Protein AF-A0A6H1ZQD8-F1 (afdb_monomer_lite)

Radius of gyration: 19.59 Å; chains: 1; bounding box: 46×35×56 Å

Foldseek 3Di:
DFLEAPVLLCVVQVDDCVLDPRVRLVVLSLVLQVVLCVVQKDKDDFAWFAQADPVQHSDQAQADFKHADNCLVQFFFDDCVSPLDRWQVQKWKWKAAPVRDIDTFRWDTADRNRRMTGTPGRHHRRIIMTMITMTGSADSNDDDPVSSVSSSVSSNVVSVVVSVVD

InterPro domains:
  IPR018247 EF-Hand 1, calcium-binding site [PS00018] (79-91)

Secondary structure (DSSP, 8-state):
--SS-HHHHHHHH---TTTS-HHHHHHHHHHHHHHHHHHH-EEEEEEEP---SSS-----SSS--EEE-TTTTT-EEE-SS-SS--SGGG-EEEEE-TT--EEEE-EEEEETTTTEEEESSPPPTT-EEEEEEEEESS-SSS--HHHHHHHHHHHHHHHHHHHHT-

Sequence (166 aa):
MAYCTATNIRDFSGLTQAEISDSDLATLISYATIQLNSMINTKINRESVEWIDETRENSIDGLNTIYYIKSWQFYYLGDLDNDGDVDTSDVIVYLVDLTGIESLATVSAIDHDDGKITLSSAPASGNDISITYTAAPVDESTPDNLIKLACSQLTAALAFTKIDAK

Structure (mmCIF, N/CA/C/O backbone):
data_AF-A0A6H1ZQD8-F1
#
_entry.id   AF-A0A6H1ZQD8-F1
#
loop_
_atom_site.group_PDB
_atom_site.id
_atom_site.type_symbol
_atom_site.label_atom_id
_atom_site.label_alt_id
_atom_site.label_comp_id
_atom_site.label_asym_id
_atom_site.label_entity_id
_atom_site.label_seq_id
_atom_site.pdbx_PDB_ins_code
_atom_site.Cartn_x
_atom_site.Cartn_y
_atom_site.Cartn_z
_atom_site.occupancy
_atom_site.B_iso_or_equiv
_atom_site.auth_seq_id
_atom_site.auth_comp_id
_atom_site.auth_asym_id
_atom_site.auth_atom_id
_atom_site.pdbx_PDB_model_num
ATOM 1 N N . MET A 1 1 ? -8.070 4.687 2.850 1.00 60.16 1 MET A N 1
ATOM 2 C CA . MET A 1 1 ? -9.107 3.984 3.649 1.00 60.16 1 MET A CA 1
ATOM 3 C C . MET A 1 1 ? -8.565 3.530 5.009 1.00 60.16 1 MET A C 1
ATOM 5 O O . MET A 1 1 ? -7.626 2.769 5.112 1.00 60.16 1 MET A O 1
ATOM 9 N N . ALA A 1 2 ? -9.162 3.945 6.128 1.00 78.69 2 ALA A N 1
ATOM 10 C CA . ALA A 1 2 ? -8.711 3.430 7.426 1.00 78.69 2 ALA A CA 1
ATOM 11 C C . ALA A 1 2 ? -9.205 1.997 7.714 1.00 78.69 2 ALA A C 1
ATOM 13 O O . ALA A 1 2 ? -10.333 1.649 7.367 1.00 78.69 2 ALA A O 1
ATOM 14 N N . TYR A 1 3 ? -8.423 1.202 8.456 1.00 88.44 3 TYR A N 1
ATOM 15 C CA . TYR A 1 3 ? -8.772 -0.186 8.810 1.00 88.44 3 TYR A CA 1
ATOM 16 C C . TYR A 1 3 ? -10.053 -0.349 9.640 1.00 88.44 3 TYR A C 1
ATOM 18 O O . TYR A 1 3 ? -10.623 -1.440 9.721 1.00 88.44 3 TYR A O 1
ATOM 26 N N . CYS A 1 4 ? -10.506 0.710 10.309 1.00 90.25 4 CYS A N 1
ATOM 27 C CA . CYS A 1 4 ? -11.737 0.702 11.083 1.00 90.25 4 CYS A CA 1
ATOM 28 C C . CYS A 1 4 ? -12.484 2.033 10.960 1.00 90.25 4 CYS A C 1
ATOM 30 O O . CYS A 1 4 ? -11.968 3.031 10.460 1.00 90.25 4 CYS A O 1
ATOM 32 N N . THR A 1 5 ? -13.733 2.041 11.418 1.00 92.56 5 THR A N 1
ATOM 33 C CA . THR A 1 5 ? -14.604 3.223 11.397 1.00 92.56 5 THR A CA 1
ATOM 34 C C . THR A 1 5 ? -14.897 3.705 12.811 1.00 92.56 5 THR A C 1
ATOM 36 O O . THR A 1 5 ? -14.836 2.921 13.759 1.00 92.56 5 THR A O 1
ATOM 39 N N . ALA A 1 6 ? -15.314 4.968 12.957 1.00 93.94 6 ALA A N 1
ATOM 40 C CA . ALA A 1 6 ? -15.776 5.502 14.240 1.00 93.94 6 ALA A CA 1
ATOM 41 C C . ALA A 1 6 ? -16.862 4.612 14.871 1.00 93.94 6 ALA A C 1
ATOM 43 O O . ALA A 1 6 ? -16.807 4.340 16.066 1.00 93.94 6 ALA A O 1
ATOM 44 N N . THR A 1 7 ? -17.788 4.077 14.069 1.00 93.62 7 THR A N 1
ATOM 45 C CA . THR A 1 7 ? -18.801 3.116 14.529 1.00 93.62 7 THR A CA 1
ATOM 46 C C . THR A 1 7 ? -18.172 1.882 15.171 1.00 93.62 7 THR A C 1
ATOM 48 O O . THR A 1 7 ? -18.560 1.524 16.276 1.00 93.62 7 THR A O 1
ATOM 51 N N . ASN A 1 8 ? -17.146 1.284 14.554 1.00 92.69 8 ASN A N 1
ATOM 52 C CA . ASN A 1 8 ? -16.470 0.117 15.135 1.00 92.69 8 ASN A CA 1
ATOM 53 C C . ASN A 1 8 ? -15.841 0.432 16.496 1.00 92.69 8 ASN A C 1
ATOM 55 O O . ASN A 1 8 ? -15.928 -0.386 17.410 1.00 92.69 8 ASN A O 1
ATOM 59 N N . ILE A 1 9 ? -15.265 1.629 16.652 1.00 94.06 9 ILE A N 1
ATOM 60 C CA . ILE A 1 9 ? -14.711 2.070 17.936 1.00 94.06 9 ILE A CA 1
ATOM 61 C C . ILE A 1 9 ? -15.810 2.172 18.984 1.00 94.06 9 ILE A C 1
ATOM 63 O O . ILE A 1 9 ? -15.643 1.680 20.097 1.00 94.06 9 ILE A O 1
ATOM 67 N N . ARG A 1 10 ? -16.932 2.811 18.645 1.00 94.12 10 ARG A N 1
ATOM 68 C CA . ARG A 1 10 ? -18.047 3.028 19.576 1.00 94.12 10 ARG A CA 1
ATOM 69 C C . ARG A 1 10 ? -18.686 1.716 20.005 1.00 94.12 10 ARG A C 1
ATOM 71 O O . ARG A 1 10 ? -18.882 1.516 21.199 1.00 94.12 10 ARG A O 1
ATOM 78 N N . ASP A 1 11 ? -18.919 0.812 19.058 1.00 91.25 11 ASP A N 1
ATOM 79 C CA . ASP A 1 11 ? -19.481 -0.513 19.327 1.00 91.25 11 ASP A CA 1
ATOM 80 C C . ASP A 1 11 ? -18.584 -1.323 20.274 1.00 91.25 11 ASP A C 1
ATOM 82 O O . ASP A 1 11 ? -19.078 -2.049 21.135 1.00 91.25 11 ASP A O 1
ATOM 86 N N . PHE A 1 12 ? -17.263 -1.181 20.139 1.00 86.88 12 PHE A N 1
ATOM 87 C CA . PHE A 1 12 ? -16.290 -1.893 20.963 1.00 86.88 12 PHE A CA 1
ATOM 88 C C . PHE A 1 12 ? -16.068 -1.256 22.347 1.00 86.88 12 PHE A C 1
ATOM 90 O O . PHE A 1 12 ? -15.937 -1.965 23.342 1.00 86.88 12 PHE A O 1
ATOM 97 N N . SER A 1 13 ? -15.992 0.074 22.417 1.00 91.50 13 SER A N 1
ATOM 98 C CA . SER A 1 13 ? -15.547 0.821 23.609 1.00 91.50 13 SER A CA 1
ATOM 99 C C . SER A 1 13 ? -16.676 1.398 24.462 1.00 91.50 13 SER A C 1
ATOM 101 O O . SER A 1 13 ? -16.443 1.752 25.615 1.00 91.50 13 SER A O 1
ATOM 103 N N . GLY A 1 14 ? -17.881 1.538 23.904 1.00 91.56 14 GLY A N 1
ATOM 104 C CA . GLY A 1 14 ? -18.992 2.252 24.533 1.00 91.56 14 GLY A CA 1
ATOM 105 C C . GLY A 1 14 ? -18.907 3.782 24.445 1.00 91.56 14 GLY A C 1
ATOM 106 O O . GLY A 1 14 ? -19.785 4.453 24.981 1.00 91.56 14 GLY A O 1
ATOM 107 N N . LEU A 1 15 ? -17.897 4.344 23.763 1.00 92.19 15 LEU A N 1
ATOM 108 C CA . LEU A 1 15 ? -17.730 5.793 23.613 1.00 92.19 15 LEU A CA 1
ATOM 109 C C . LEU A 1 15 ? -18.907 6.438 22.867 1.00 92.19 15 LEU A C 1
ATOM 111 O O . LEU A 1 15 ? -19.270 6.056 21.751 1.00 92.19 15 LEU A O 1
ATOM 115 N N . THR A 1 16 ? -19.445 7.510 23.429 1.00 92.94 16 THR A N 1
ATOM 116 C CA . THR A 1 16 ? -20.548 8.295 22.865 1.00 92.94 16 THR A CA 1
ATOM 117 C C . THR A 1 16 ? -20.046 9.518 22.099 1.00 92.94 16 THR A C 1
ATOM 119 O O . THR A 1 16 ? -18.901 9.956 22.239 1.00 92.94 16 THR A O 1
ATOM 122 N N . GLN A 1 17 ? -20.897 10.084 21.238 1.00 92.12 17 GLN A N 1
ATOM 123 C CA . GLN A 1 17 ? -20.536 11.268 20.447 1.00 92.12 17 GLN A CA 1
ATOM 124 C C . GLN A 1 17 ? -20.310 12.515 21.320 1.00 92.12 17 GLN A C 1
ATOM 126 O O . GLN A 1 17 ? -19.610 13.436 20.909 1.00 92.12 17 GLN A O 1
ATOM 131 N N . ALA A 1 18 ? -20.879 12.534 22.530 1.00 90.31 18 ALA A N 1
ATOM 132 C CA . ALA A 1 18 ? -20.679 13.606 23.499 1.00 90.31 18 ALA A CA 1
ATOM 133 C C . ALA A 1 18 ? -19.282 13.569 24.143 1.00 90.31 18 ALA A C 1
ATOM 135 O O . ALA A 1 18 ? -18.741 14.619 24.478 1.00 90.31 18 ALA A O 1
ATOM 136 N N . GLU A 1 19 ? -18.695 12.381 24.305 1.00 92.56 19 GLU A N 1
ATOM 137 C CA . GLU A 1 19 ? -17.363 12.208 24.901 1.00 92.56 19 GLU A CA 1
ATOM 138 C C . GLU A 1 19 ? -16.249 12.508 23.894 1.00 92.56 19 GLU A C 1
ATOM 140 O O . GLU A 1 19 ? -15.254 13.160 24.221 1.00 92.56 19 GLU A O 1
ATOM 145 N N . ILE A 1 20 ? -16.429 12.069 22.646 1.00 94.19 20 ILE A N 1
ATOM 146 C CA . ILE A 1 20 ? -15.481 12.313 21.561 1.00 94.19 20 ILE A CA 1
ATOM 147 C C . ILE A 1 20 ? -16.203 12.437 20.219 1.00 94.19 20 ILE A C 1
ATOM 149 O O . ILE A 1 20 ? -17.079 11.635 19.884 1.00 94.19 20 ILE A O 1
ATOM 153 N N . SER A 1 21 ? -15.818 13.448 19.440 1.00 94.31 21 SER A N 1
ATOM 154 C CA . SER A 1 21 ? -16.383 13.700 18.114 1.00 94.31 21 SER A CA 1
ATOM 155 C C . SER A 1 21 ? -15.909 12.668 17.084 1.00 94.31 21 SER A C 1
ATOM 157 O O . SER A 1 21 ? -14.843 12.067 17.232 1.00 94.31 21 SER A O 1
ATOM 159 N N . ASP A 1 22 ? -16.662 12.489 15.997 1.00 94.19 22 ASP A N 1
ATOM 160 C CA . ASP A 1 22 ? -16.246 11.582 14.919 1.00 94.19 22 ASP A CA 1
ATOM 161 C C . ASP A 1 22 ? -15.003 12.098 14.177 1.00 94.19 22 ASP A C 1
ATOM 163 O O . ASP A 1 22 ? -14.187 11.298 13.734 1.00 94.19 22 ASP A O 1
ATOM 167 N N . SER A 1 23 ? -14.797 13.419 14.106 1.00 93.75 23 SER A N 1
ATOM 168 C CA . SER A 1 23 ? -13.567 14.013 13.560 1.00 93.75 23 SER A CA 1
ATOM 169 C C . SER A 1 23 ? -12.340 13.746 14.434 1.00 93.75 23 SER A C 1
ATOM 171 O O . SER A 1 23 ? -11.250 13.485 13.919 1.00 93.75 23 SER A O 1
ATOM 173 N N . ASP A 1 24 ? -12.506 13.777 15.760 1.00 94.19 24 ASP A N 1
ATOM 174 C CA . ASP A 1 24 ? -11.434 13.402 16.680 1.00 94.19 24 ASP A CA 1
ATOM 175 C C . ASP A 1 24 ? -11.117 11.910 16.553 1.00 94.19 24 ASP A C 1
ATOM 177 O O . ASP A 1 24 ? -9.943 11.549 16.481 1.00 94.19 24 ASP A O 1
ATOM 181 N N . LEU A 1 25 ? -12.143 11.052 16.477 1.00 94.94 25 LEU A N 1
ATOM 182 C CA . LEU A 1 25 ? -11.954 9.621 16.238 1.00 94.94 25 LEU A CA 1
ATOM 183 C C . LEU A 1 25 ? -11.268 9.366 14.897 1.00 94.94 25 LEU A C 1
ATOM 185 O 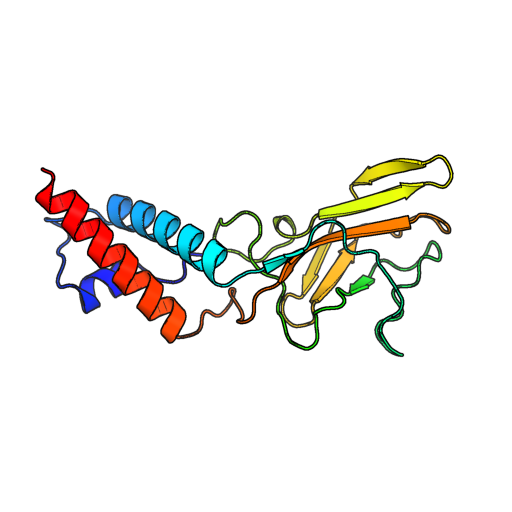O . LEU A 1 25 ? -10.306 8.617 14.876 1.00 94.94 25 LEU A O 1
ATOM 189 N N . ALA A 1 26 ? -11.678 10.018 13.809 1.00 93.56 26 ALA A N 1
ATOM 190 C CA . ALA A 1 26 ? -11.040 9.868 12.500 1.00 93.56 26 ALA A CA 1
ATOM 191 C C . ALA A 1 26 ? -9.539 10.208 12.537 1.00 93.56 26 ALA A C 1
ATOM 193 O O . ALA A 1 26 ? -8.728 9.493 11.953 1.00 93.56 26 ALA A O 1
ATOM 194 N N . THR A 1 27 ? -9.153 11.242 13.292 1.00 93.12 27 THR A N 1
ATOM 195 C CA . THR A 1 27 ? -7.737 11.594 13.494 1.00 93.12 27 THR A CA 1
ATOM 196 C C . THR A 1 27 ? -6.984 10.496 14.252 1.00 93.12 27 THR A C 1
ATOM 198 O O . THR A 1 27 ? -5.874 10.125 13.876 1.00 93.12 27 THR A O 1
ATOM 201 N N . LEU A 1 28 ? -7.584 9.951 15.315 1.00 95.06 28 LEU A N 1
ATOM 202 C CA . LEU A 1 28 ? -6.984 8.862 16.093 1.00 95.06 28 LEU A CA 1
ATOM 203 C C . LEU A 1 28 ? -6.936 7.540 15.318 1.00 95.06 28 LEU A C 1
ATOM 205 O O . LEU A 1 28 ? -6.016 6.754 15.517 1.00 95.06 28 LEU A O 1
ATOM 209 N N . ILE A 1 29 ? -7.912 7.302 14.445 1.00 94.31 29 ILE A N 1
ATOM 210 C CA . ILE A 1 29 ? -7.954 6.160 13.535 1.00 94.31 29 ILE A CA 1
ATOM 211 C C . ILE A 1 29 ? -6.804 6.264 12.534 1.00 94.31 29 ILE A C 1
ATOM 213 O O . ILE A 1 29 ? -6.040 5.317 12.421 1.00 94.31 29 ILE A O 1
ATOM 217 N N . SER A 1 30 ? -6.622 7.412 11.871 1.00 93.00 30 SER A N 1
ATOM 218 C CA . SER A 1 30 ? -5.492 7.624 10.952 1.00 93.00 30 SER A CA 1
ATOM 219 C C . SER A 1 30 ? -4.152 7.389 11.655 1.00 93.00 30 SER A C 1
ATOM 221 O O . SER A 1 30 ? -3.309 6.649 11.155 1.00 93.00 30 SER A O 1
ATOM 223 N N . TYR A 1 31 ? -3.990 7.913 12.873 1.00 93.06 31 TYR A N 1
ATOM 224 C CA . TYR A 1 31 ? -2.794 7.658 13.673 1.00 93.06 31 TYR A CA 1
ATOM 225 C C . TYR A 1 31 ? -2.596 6.167 14.001 1.00 93.06 31 TYR A C 1
ATOM 227 O O . TYR A 1 31 ? -1.478 5.662 13.915 1.00 93.06 31 TYR A O 1
ATOM 235 N N . ALA A 1 32 ? -3.665 5.456 14.368 1.00 94.25 32 ALA A N 1
ATOM 236 C CA . ALA A 1 32 ? -3.613 4.024 14.653 1.00 94.25 32 ALA A CA 1
ATOM 237 C C . ALA A 1 32 ? -3.293 3.186 13.404 1.00 94.25 32 ALA A C 1
ATOM 239 O O . ALA A 1 32 ? -2.504 2.251 13.510 1.00 94.25 32 ALA A O 1
ATOM 240 N N . THR A 1 33 ? -3.846 3.535 12.237 1.00 92.44 33 THR A N 1
ATOM 241 C CA . THR A 1 33 ? -3.508 2.914 10.945 1.00 92.44 33 THR A CA 1
ATOM 242 C C . THR A 1 33 ? -2.017 3.060 10.664 1.00 92.44 33 THR A C 1
A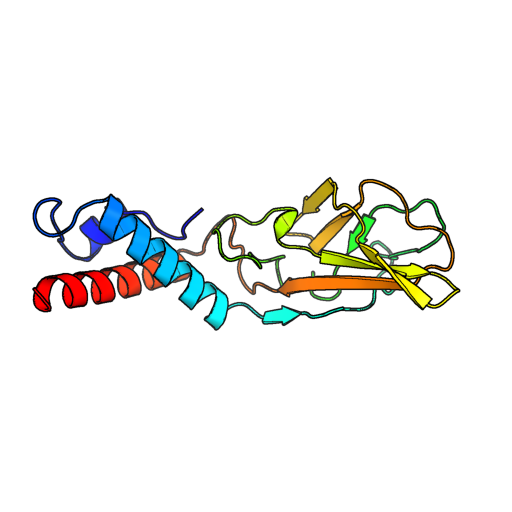TOM 244 O O . THR A 1 33 ? -1.336 2.051 10.555 1.00 92.44 33 THR A O 1
ATOM 247 N N . ILE A 1 34 ? -1.471 4.285 10.696 1.00 92.25 34 ILE A N 1
ATOM 248 C CA . ILE A 1 34 ? -0.034 4.535 10.468 1.00 92.25 34 ILE A CA 1
ATOM 249 C C . ILE A 1 34 ? 0.840 3.684 11.403 1.00 92.25 34 ILE A C 1
ATOM 251 O O . ILE A 1 34 ? 1.846 3.110 10.985 1.00 92.25 34 ILE A O 1
ATOM 255 N N . GLN A 1 35 ? 0.472 3.591 12.687 1.00 93.38 35 GLN A N 1
ATOM 256 C CA . GLN A 1 35 ? 1.217 2.760 13.633 1.00 93.38 35 GLN A CA 1
ATOM 257 C C . GLN A 1 35 ? 1.162 1.276 13.275 1.00 93.38 35 GLN A C 1
ATOM 259 O O . GLN A 1 35 ? 2.189 0.604 13.345 1.00 93.38 35 GLN A O 1
ATOM 264 N N . LEU A 1 36 ? -0.012 0.766 12.902 1.00 92.62 36 LEU A N 1
ATOM 265 C CA . LEU A 1 36 ? -0.166 -0.630 12.515 1.00 92.62 36 LEU A CA 1
ATOM 266 C C . LEU A 1 36 ? 0.595 -0.941 11.231 1.00 92.62 36 LEU A C 1
ATOM 268 O O . LEU A 1 36 ? 1.383 -1.884 11.261 1.00 92.62 36 LEU A O 1
ATOM 272 N N . ASN A 1 37 ? 0.466 -0.123 10.182 1.00 91.94 37 ASN A N 1
ATOM 273 C CA . ASN A 1 37 ? 1.241 -0.255 8.944 1.00 91.94 37 ASN A CA 1
ATOM 274 C C . ASN A 1 37 ? 2.739 -0.324 9.269 1.00 91.94 37 ASN A C 1
ATOM 276 O O . ASN A 1 37 ? 3.429 -1.255 8.865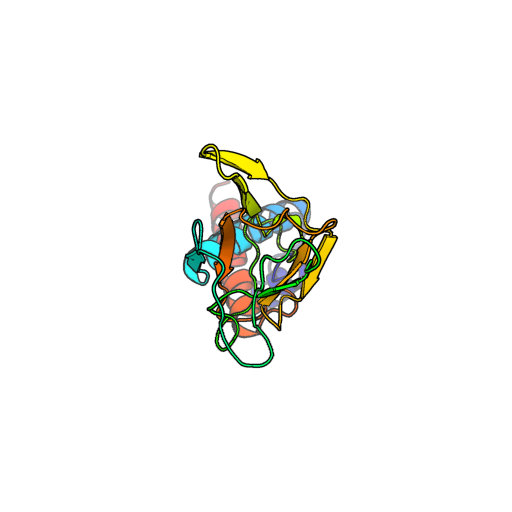 1.00 91.94 37 ASN A O 1
ATOM 280 N N . SER A 1 38 ? 3.246 0.591 10.106 1.00 91.19 38 SER A N 1
ATOM 281 C CA . SER A 1 38 ? 4.659 0.597 10.515 1.00 91.19 38 SER A CA 1
ATOM 282 C C . SER A 1 38 ? 5.097 -0.647 11.304 1.00 91.19 38 SER A C 1
ATOM 284 O O . SER A 1 38 ? 6.301 -0.897 11.401 1.00 91.19 38 SER A O 1
ATOM 286 N N . MET A 1 39 ? 4.172 -1.377 11.930 1.00 91.69 39 MET A N 1
ATOM 287 C CA . MET A 1 39 ? 4.468 -2.587 12.704 1.00 91.69 39 MET A CA 1
ATOM 288 C C . MET A 1 39 ? 4.360 -3.865 11.874 1.00 91.69 39 MET A C 1
ATOM 290 O O . MET A 1 39 ? 5.102 -4.812 12.137 1.00 91.69 39 MET A O 1
ATOM 294 N N . ILE A 1 40 ? 3.415 -3.917 10.935 1.00 91.88 40 ILE A N 1
ATOM 295 C CA . ILE A 1 40 ? 3.105 -5.127 10.164 1.00 91.88 40 ILE A CA 1
ATOM 296 C C . ILE A 1 40 ? 3.835 -5.151 8.822 1.00 91.88 40 ILE A C 1
ATOM 298 O O . ILE A 1 40 ? 4.229 -6.224 8.363 1.00 91.88 40 ILE A O 1
ATOM 302 N N . ASN A 1 41 ? 4.054 -3.984 8.218 1.00 94.06 41 ASN A N 1
ATOM 303 C CA . ASN A 1 41 ? 4.616 -3.891 6.887 1.00 94.06 41 ASN A CA 1
ATOM 304 C C . ASN A 1 41 ? 6.136 -3.791 6.897 1.00 94.06 41 ASN A C 1
ATOM 306 O O . ASN A 1 41 ? 6.760 -3.238 7.804 1.00 94.06 41 ASN A O 1
ATOM 310 N N . THR A 1 42 ? 6.741 -4.270 5.813 1.00 95.81 42 THR A N 1
ATOM 311 C CA . THR A 1 42 ? 8.176 -4.120 5.570 1.00 95.81 42 THR A CA 1
ATOM 312 C C . THR A 1 42 ? 8.413 -3.225 4.366 1.00 95.81 42 THR A C 1
ATOM 314 O O . THR A 1 42 ? 8.096 -3.588 3.237 1.00 95.81 42 THR A O 1
ATOM 317 N N . LYS A 1 43 ? 9.030 -2.063 4.585 1.00 96.31 43 LYS A N 1
ATOM 318 C CA . LYS A 1 43 ? 9.447 -1.185 3.489 1.00 96.31 43 LYS A CA 1
ATOM 319 C C . LYS A 1 43 ? 10.648 -1.772 2.750 1.00 96.31 43 LYS A C 1
ATOM 321 O O . LYS A 1 43 ? 11.717 -1.957 3.337 1.00 96.31 43 LYS A O 1
ATOM 326 N N . ILE A 1 44 ? 10.491 -1.982 1.449 1.00 97.25 44 ILE A N 1
ATOM 327 C CA . ILE A 1 44 ? 11.546 -2.414 0.538 1.00 97.25 44 ILE A CA 1
ATOM 328 C C . ILE A 1 44 ? 12.055 -1.189 -0.216 1.00 97.25 44 ILE A C 1
ATOM 330 O O . ILE A 1 44 ? 11.296 -0.474 -0.863 1.00 97.25 44 ILE A O 1
ATOM 334 N N . ASN A 1 45 ? 13.354 -0.918 -0.105 1.00 97.19 45 ASN A N 1
ATOM 335 C CA . ASN A 1 45 ? 13.973 0.251 -0.722 1.00 97.19 45 ASN A CA 1
ATOM 336 C C . ASN A 1 45 ? 14.792 -0.176 -1.934 1.00 97.19 45 ASN A C 1
ATOM 338 O O . ASN A 1 45 ? 15.764 -0.914 -1.770 1.00 97.19 45 ASN A O 1
ATOM 342 N N . ARG A 1 46 ? 14.446 0.359 -3.110 1.00 96.06 46 ARG A N 1
ATOM 343 C CA . ARG A 1 46 ? 15.196 0.174 -4.362 1.00 96.06 46 ARG A CA 1
ATOM 344 C C . ARG A 1 46 ? 15.514 -1.296 -4.666 1.00 96.06 46 ARG A C 1
ATOM 346 O O . ARG A 1 46 ? 16.659 -1.644 -4.945 1.00 96.06 46 ARG A O 1
ATOM 353 N N . GLU A 1 47 ? 14.501 -2.155 -4.627 1.00 97.06 47 GLU A N 1
ATOM 354 C CA . GLU A 1 47 ? 14.622 -3.522 -5.134 1.00 97.06 47 GLU A CA 1
ATOM 355 C C . GLU A 1 47 ? 14.888 -3.485 -6.639 1.00 97.06 47 GLU A C 1
ATOM 357 O O . GLU A 1 47 ? 14.102 -2.915 -7.395 1.00 97.06 47 GLU A O 1
ATOM 362 N N . SER A 1 48 ? 16.006 -4.066 -7.075 1.00 95.44 48 SER A N 1
ATOM 363 C CA . SER A 1 48 ? 16.319 -4.196 -8.497 1.00 95.44 48 SER A CA 1
ATOM 364 C C . SER A 1 48 ? 15.330 -5.133 -9.181 1.00 95.44 48 SER A C 1
ATOM 366 O O . SER A 1 48 ? 15.054 -6.235 -8.694 1.00 95.44 48 SER A O 1
ATOM 368 N N . VAL A 1 49 ? 14.829 -4.687 -10.328 1.00 94.00 49 VAL A N 1
ATOM 369 C CA . VAL A 1 49 ? 13.954 -5.474 -11.192 1.00 94.00 49 VAL A CA 1
ATOM 370 C C . VAL A 1 49 ? 14.782 -6.549 -11.885 1.00 94.00 49 VAL A C 1
ATOM 372 O O . VAL A 1 49 ? 15.728 -6.258 -12.612 1.00 94.00 49 VAL A O 1
ATOM 375 N N . GLU A 1 50 ? 14.420 -7.802 -11.648 1.00 93.50 50 GLU A N 1
ATOM 376 C CA . GLU A 1 50 ? 15.084 -8.980 -12.204 1.00 93.50 50 GLU A CA 1
ATOM 377 C C . GLU A 1 50 ? 14.032 -9.980 -12.673 1.00 93.50 50 GLU A C 1
ATOM 379 O O . GLU A 1 50 ? 12.885 -9.933 -12.225 1.00 93.50 50 GLU A O 1
ATOM 384 N N . TRP A 1 51 ? 14.440 -10.906 -13.538 1.00 94.31 51 TRP A N 1
ATOM 385 C CA . TRP A 1 51 ? 13.627 -12.058 -13.913 1.00 94.31 51 TRP A CA 1
ATOM 386 C C . TRP A 1 51 ? 13.249 -12.880 -12.674 1.00 94.31 51 TRP A C 1
ATOM 388 O O . TRP A 1 51 ? 14.119 -13.212 -11.865 1.00 94.31 51 TRP A O 1
ATOM 398 N N . ILE A 1 52 ? 11.963 -13.208 -12.530 1.00 93.00 52 ILE A N 1
ATOM 399 C CA . ILE A 1 52 ? 11.438 -13.959 -11.380 1.00 93.00 52 ILE A CA 1
ATOM 400 C C . ILE A 1 52 ? 11.062 -15.385 -11.793 1.00 93.00 52 ILE A C 1
ATOM 402 O O . ILE A 1 52 ? 11.511 -16.348 -11.171 1.00 93.00 52 ILE A O 1
ATOM 406 N N . ASP A 1 53 ? 10.225 -15.516 -12.823 1.00 91.88 53 ASP A N 1
ATOM 407 C CA . ASP A 1 53 ? 9.719 -16.790 -13.336 1.00 91.88 53 ASP A CA 1
ATOM 408 C C . ASP A 1 53 ? 9.299 -16.674 -14.819 1.00 91.88 53 ASP A C 1
ATOM 410 O O . ASP A 1 53 ? 9.406 -15.608 -15.426 1.00 91.88 53 ASP A O 1
ATOM 414 N N . GLU A 1 54 ? 8.813 -17.770 -15.415 1.00 89.19 54 GLU A N 1
ATOM 415 C CA . GLU A 1 54 ? 8.393 -17.843 -16.831 1.00 89.19 54 GLU A CA 1
ATOM 416 C C . GLU A 1 54 ? 7.241 -16.888 -17.206 1.00 89.19 54 GLU A C 1
ATOM 418 O O . GLU A 1 54 ? 6.999 -16.647 -18.385 1.00 89.19 54 GLU A O 1
ATOM 423 N N . THR A 1 55 ? 6.508 -16.358 -16.226 1.00 88.25 55 THR A N 1
ATOM 424 C CA . THR A 1 55 ? 5.403 -15.403 -16.419 1.00 88.25 55 THR A CA 1
ATOM 425 C C . THR A 1 55 ? 5.762 -13.978 -15.996 1.00 88.25 55 THR A C 1
ATOM 427 O O . THR A 1 55 ? 5.146 -13.024 -16.470 1.00 88.25 55 THR A O 1
ATOM 430 N N . ARG A 1 56 ? 6.772 -13.820 -15.135 1.00 90.94 56 ARG A N 1
ATOM 431 C CA . ARG A 1 56 ? 7.241 -12.554 -14.555 1.00 90.94 56 ARG A CA 1
ATOM 432 C C . ARG A 1 56 ? 8.687 -12.311 -14.964 1.00 90.94 56 ARG A C 1
ATOM 434 O O . ARG A 1 56 ? 9.608 -12.303 -14.146 1.00 90.94 56 ARG A O 1
ATOM 441 N N . GLU A 1 57 ? 8.881 -12.142 -16.268 1.00 91.06 57 GLU A N 1
ATOM 442 C CA . GLU A 1 57 ? 10.221 -12.011 -16.840 1.00 91.06 57 GLU A CA 1
ATOM 443 C C . GLU A 1 57 ? 10.893 -10.679 -16.510 1.00 91.06 57 GLU A C 1
ATOM 445 O O . GLU A 1 57 ? 12.120 -10.612 -16.472 1.00 91.06 57 GLU A O 1
ATOM 450 N N . ASN A 1 58 ? 10.100 -9.626 -16.269 1.00 92.94 58 ASN A N 1
ATOM 451 C CA . ASN A 1 58 ? 10.598 -8.293 -15.928 1.00 92.94 58 ASN A CA 1
ATOM 452 C C . ASN A 1 58 ? 11.587 -7.716 -16.970 1.00 92.94 58 ASN A C 1
ATOM 454 O O . ASN A 1 58 ? 12.498 -6.958 -16.640 1.00 92.94 58 ASN A O 1
ATOM 458 N N . SER A 1 59 ? 11.391 -8.060 -18.246 1.00 92.06 59 SER A N 1
ATOM 459 C CA . SER A 1 59 ? 12.250 -7.650 -19.360 1.00 92.06 59 SER A CA 1
ATOM 460 C C . SER A 1 59 ? 12.319 -6.124 -19.513 1.00 92.06 59 SER A C 1
ATOM 462 O O . SER A 1 59 ? 11.308 -5.427 -19.400 1.00 92.06 59 SER A O 1
ATOM 464 N N . ILE A 1 60 ? 13.519 -5.600 -19.788 1.00 90.88 60 ILE A N 1
ATOM 465 C CA . ILE A 1 60 ? 13.783 -4.169 -20.020 1.00 90.88 60 ILE A CA 1
ATOM 466 C C . ILE A 1 60 ? 14.266 -3.988 -21.463 1.00 90.88 60 ILE A C 1
ATOM 468 O O . ILE A 1 60 ? 15.447 -3.778 -21.744 1.00 90.88 60 ILE A O 1
ATOM 472 N N . ASP A 1 61 ? 13.336 -4.142 -22.398 1.00 91.44 61 ASP A N 1
ATOM 473 C CA . ASP A 1 61 ? 13.590 -4.257 -23.839 1.00 91.44 61 ASP A CA 1
ATOM 474 C C . ASP A 1 61 ? 13.145 -3.027 -24.651 1.00 91.44 61 ASP A C 1
ATOM 476 O O . ASP A 1 61 ? 13.246 -3.017 -25.878 1.00 91.44 61 ASP A O 1
ATOM 480 N N . GLY A 1 62 ? 12.661 -1.973 -23.987 1.00 92.94 62 GLY A N 1
ATOM 481 C CA . GLY A 1 62 ? 12.082 -0.807 -24.657 1.00 92.94 62 GLY A CA 1
ATOM 482 C C . GLY A 1 62 ? 10.592 -0.924 -24.979 1.00 92.94 62 GLY A C 1
ATOM 483 O O . GLY A 1 62 ? 10.030 0.030 -25.517 1.00 92.94 62 GLY A O 1
ATOM 484 N N . LEU A 1 63 ? 9.951 -2.061 -24.686 1.00 94.31 63 LEU A N 1
ATOM 485 C CA . LEU A 1 63 ? 8.548 -2.335 -25.017 1.00 94.31 63 LEU A CA 1
ATOM 486 C C . LEU A 1 63 ? 7.717 -2.733 -23.796 1.00 94.31 63 LEU A C 1
ATOM 488 O O . LEU A 1 63 ? 6.533 -2.397 -23.735 1.00 94.31 63 LEU A O 1
ATOM 492 N N . ASN A 1 64 ? 8.316 -3.432 -22.833 1.00 95.31 64 ASN A N 1
ATOM 493 C CA . ASN A 1 64 ? 7.623 -3.868 -21.632 1.00 95.31 64 ASN A CA 1
ATOM 494 C C . ASN A 1 64 ? 7.266 -2.686 -20.712 1.00 95.31 64 ASN A C 1
ATOM 496 O O . ASN A 1 64 ? 8.086 -1.814 -20.428 1.00 95.31 64 ASN A O 1
ATOM 500 N N . THR A 1 65 ? 6.030 -2.677 -20.223 1.00 97.44 65 THR A N 1
ATOM 501 C CA . THR A 1 65 ? 5.523 -1.696 -19.251 1.00 97.44 65 THR A CA 1
ATOM 502 C C . THR A 1 65 ? 5.150 -2.337 -17.923 1.00 97.44 65 THR A C 1
ATOM 504 O O . THR A 1 65 ? 4.818 -1.619 -16.984 1.00 97.44 65 THR A O 1
ATOM 507 N N . ILE A 1 66 ? 5.164 -3.668 -17.839 1.00 97.38 66 ILE A N 1
ATOM 508 C CA . ILE A 1 66 ? 4.666 -4.421 -16.694 1.00 97.38 66 ILE A CA 1
ATOM 509 C C . ILE A 1 66 ? 5.848 -5.021 -15.943 1.00 97.38 66 ILE A C 1
ATOM 511 O O . ILE A 1 66 ? 6.662 -5.746 -16.514 1.00 97.38 66 ILE A O 1
ATOM 515 N N . TYR A 1 67 ? 5.898 -4.750 -14.647 1.00 97.38 67 TYR A N 1
ATOM 516 C CA . TYR A 1 67 ? 6.931 -5.234 -13.748 1.00 97.38 67 TYR A CA 1
ATOM 517 C C . TYR A 1 67 ? 6.307 -5.838 -12.498 1.00 97.38 67 TYR A C 1
ATOM 519 O O . TYR A 1 67 ? 5.223 -5.438 -12.082 1.00 97.38 67 TYR A O 1
ATOM 527 N N . TYR A 1 68 ? 6.998 -6.797 -11.902 1.00 97.12 68 TYR A N 1
ATOM 528 C CA . TYR A 1 68 ? 6.558 -7.510 -10.712 1.00 97.12 68 TYR A CA 1
AT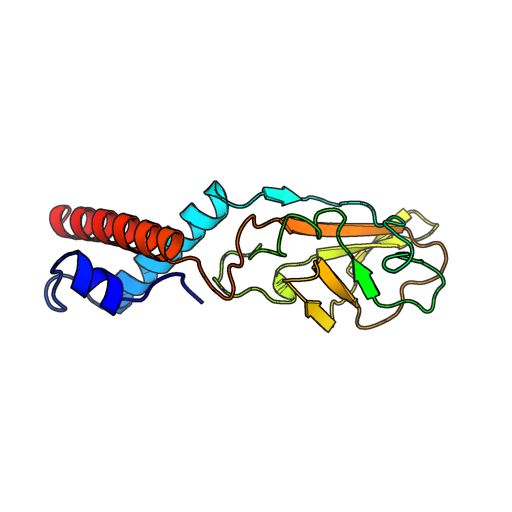OM 529 C C . TYR A 1 68 ? 7.621 -7.411 -9.622 1.00 97.12 68 TYR A C 1
ATOM 531 O O . TYR A 1 68 ? 8.819 -7.504 -9.910 1.00 97.12 68 TYR A O 1
ATOM 539 N N . ILE A 1 69 ? 7.183 -7.252 -8.375 1.00 95.19 69 ILE A N 1
ATOM 540 C CA . ILE A 1 69 ? 8.055 -7.298 -7.194 1.00 95.19 69 ILE A CA 1
ATOM 541 C C . ILE A 1 69 ? 8.472 -8.740 -6.882 1.00 95.19 69 ILE A C 1
ATOM 543 O O . ILE A 1 69 ? 7.722 -9.682 -7.143 1.00 95.19 69 ILE A O 1
ATOM 547 N N . LYS A 1 70 ? 9.639 -8.946 -6.262 1.00 94.00 70 LYS A N 1
ATOM 548 C CA . LYS A 1 70 ? 10.111 -10.312 -5.943 1.00 94.00 70 LYS A CA 1
ATOM 549 C C . LYS A 1 70 ? 9.286 -10.987 -4.846 1.00 94.00 70 LYS A C 1
ATOM 551 O O . LYS A 1 70 ? 9.191 -12.211 -4.807 1.00 94.00 70 LYS A O 1
ATOM 556 N N . SER A 1 71 ? 8.701 -10.196 -3.952 1.00 91.31 71 SER A N 1
ATOM 557 C CA . SER A 1 71 ? 7.967 -10.665 -2.772 1.00 91.31 71 SER A CA 1
ATOM 558 C C . SER A 1 71 ? 6.515 -11.093 -3.046 1.00 91.31 71 SER A C 1
ATOM 560 O O . SER A 1 71 ? 5.851 -11.561 -2.121 1.00 91.31 71 SER A O 1
ATOM 562 N N . TRP A 1 72 ? 6.062 -11.029 -4.306 1.00 90.69 72 TRP A N 1
ATOM 563 C CA . TRP A 1 72 ? 4.671 -11.246 -4.737 1.00 90.69 72 TRP A CA 1
ATOM 564 C C . TRP A 1 72 ? 4.018 -12.534 -4.208 1.00 90.69 72 TRP A C 1
ATOM 566 O O . TRP A 1 72 ? 2.817 -12.580 -3.989 1.00 90.69 72 TRP A O 1
ATOM 576 N N . GLN A 1 73 ? 4.792 -13.606 -4.000 1.00 91.06 73 GLN A N 1
ATOM 577 C CA . GLN A 1 73 ? 4.234 -14.906 -3.611 1.00 91.06 73 GLN A CA 1
ATOM 578 C C . GLN A 1 73 ? 3.689 -14.929 -2.173 1.00 91.06 73 GLN A C 1
ATOM 580 O O . GLN A 1 73 ? 2.827 -15.748 -1.853 1.00 91.06 73 GLN A O 1
ATOM 585 N N . PHE A 1 74 ? 4.226 -14.084 -1.294 1.00 91.00 74 PHE A N 1
ATOM 586 C CA . PHE A 1 74 ? 3.905 -14.103 0.136 1.00 91.00 74 PHE A CA 1
ATOM 587 C C . PHE A 1 74 ? 3.401 -12.761 0.659 1.00 91.00 74 PHE A C 1
ATOM 589 O O . PHE A 1 74 ? 2.960 -12.700 1.805 1.00 91.00 74 PHE A O 1
ATOM 596 N N . TYR A 1 75 ? 3.501 -11.706 -0.148 1.00 94.81 75 TYR A N 1
ATOM 597 C CA . TYR A 1 75 ? 3.208 -10.343 0.258 1.00 94.81 75 TYR A CA 1
ATOM 598 C C . TYR A 1 75 ? 2.404 -9.621 -0.813 1.00 94.81 75 TYR A C 1
ATOM 600 O O . TYR A 1 75 ? 2.643 -9.790 -2.008 1.00 94.81 75 TYR A O 1
ATOM 608 N N . TYR A 1 76 ? 1.515 -8.766 -0.331 1.00 94.94 76 TYR A N 1
ATOM 609 C CA . TYR A 1 76 ? 0.793 -7.776 -1.108 1.00 94.94 76 TYR A CA 1
ATOM 610 C C . TYR A 1 76 ? 1.646 -6.510 -1.238 1.00 94.94 76 TYR A C 1
ATOM 612 O O . TYR A 1 76 ? 2.524 -6.251 -0.400 1.00 94.94 76 TYR A O 1
ATOM 620 N N . LEU A 1 77 ? 1.373 -5.694 -2.258 1.00 95.69 77 LEU A N 1
ATOM 621 C CA . LEU A 1 77 ? 1.770 -4.286 -2.193 1.00 95.69 77 LEU A CA 1
ATOM 622 C C . LEU A 1 77 ? 0.973 -3.627 -1.066 1.00 95.69 77 LEU A C 1
ATOM 624 O O . LEU A 1 77 ? -0.245 -3.765 -1.008 1.00 95.69 77 LEU A O 1
ATOM 628 N N . GLY A 1 78 ? 1.680 -2.964 -0.163 1.00 94.75 78 GLY A N 1
ATOM 629 C CA . GLY A 1 78 ? 1.100 -2.229 0.950 1.00 94.75 78 GLY A CA 1
ATOM 630 C C . GLY A 1 78 ? 1.140 -0.724 0.738 1.00 94.75 78 GLY A C 1
ATOM 631 O O . GLY A 1 78 ? 1.877 -0.216 -0.108 1.00 94.75 78 GLY A O 1
ATOM 632 N N . ASP A 1 79 ? 0.399 -0.050 1.598 1.00 93.81 79 ASP A N 1
ATOM 633 C CA . ASP A 1 79 ? 0.280 1.389 1.764 1.00 93.81 79 ASP A CA 1
ATOM 634 C C . ASP A 1 79 ? 1.611 1.961 2.298 1.00 93.81 79 ASP A C 1
ATOM 636 O O . ASP A 1 79 ? 2.043 1.729 3.437 1.00 93.81 79 ASP A O 1
ATOM 640 N N . LEU A 1 80 ? 2.343 2.640 1.417 1.00 94.25 80 LEU A N 1
ATOM 641 C CA . LEU A 1 80 ? 3.662 3.214 1.665 1.00 94.25 80 LEU A CA 1
ATOM 642 C C . LEU A 1 80 ? 3.559 4.619 2.250 1.00 94.25 80 LEU A C 1
ATOM 644 O O . LEU A 1 80 ? 4.412 4.983 3.076 1.00 94.25 80 LEU A O 1
ATOM 648 N N . ASP A 1 81 ? 2.583 5.415 1.817 1.00 93.31 81 ASP A N 1
ATOM 649 C CA . ASP A 1 81 ? 2.414 6.793 2.287 1.00 93.31 81 ASP A CA 1
ATOM 650 C C . ASP A 1 81 ? 1.527 6.916 3.543 1.00 93.31 81 ASP A C 1
ATOM 652 O O . ASP A 1 81 ? 1.620 7.911 4.270 1.00 93.31 81 ASP A O 1
ATOM 656 N N . ASN A 1 82 ? 0.880 5.818 3.930 1.00 88.56 82 ASN A N 1
ATOM 657 C CA . ASN A 1 82 ? 0.033 5.622 5.104 1.00 88.56 82 ASN A CA 1
ATOM 658 C C . ASN A 1 82 ? -1.259 6.453 5.087 1.00 88.56 82 ASN A C 1
ATOM 660 O O . ASN A 1 82 ? -1.736 6.875 6.152 1.00 88.56 82 ASN A O 1
ATOM 664 N N . ASP A 1 83 ? -1.823 6.720 3.909 1.00 85.44 83 ASP A N 1
ATOM 665 C CA . ASP A 1 83 ? -3.132 7.370 3.767 1.00 85.44 83 ASP A CA 1
ATOM 666 C C . ASP A 1 83 ? -4.323 6.384 3.882 1.00 85.44 83 ASP A C 1
ATOM 668 O O . ASP A 1 83 ? -5.494 6.775 4.044 1.00 85.44 83 ASP A O 1
ATOM 672 N N . GLY A 1 84 ? -4.003 5.091 3.933 1.00 80.56 84 GLY A N 1
ATOM 673 C CA . GLY A 1 84 ? -4.899 3.962 4.099 1.00 80.56 84 GLY A CA 1
ATOM 674 C C . GLY A 1 84 ? -5.440 3.391 2.790 1.00 80.56 84 GLY A C 1
ATOM 675 O O . GLY A 1 84 ? -6.300 2.516 2.838 1.00 80.56 84 GLY A O 1
ATOM 676 N N . ASP A 1 85 ? -5.129 3.947 1.628 1.00 87.38 85 ASP A N 1
ATOM 677 C CA . ASP A 1 85 ? -5.476 3.344 0.340 1.00 87.38 85 ASP A CA 1
ATOM 678 C C . ASP A 1 85 ? -4.210 2.744 -0.281 1.00 87.38 85 ASP A C 1
ATOM 680 O O . ASP A 1 85 ? -3.123 3.259 -0.080 1.00 87.38 85 ASP A O 1
ATOM 684 N N . VAL A 1 86 ? -4.342 1.614 -0.985 1.00 92.44 86 VAL A N 1
ATOM 685 C CA . VAL A 1 86 ? -3.224 1.025 -1.735 1.00 92.44 86 VAL A CA 1
ATOM 686 C C . VAL A 1 86 ? -3.395 1.395 -3.200 1.00 92.44 86 VAL A C 1
ATOM 688 O O . VAL A 1 86 ? -4.221 0.809 -3.911 1.00 92.44 86 VAL A O 1
ATOM 691 N N . ASP A 1 87 ? -2.634 2.382 -3.659 1.00 95.19 87 ASP A N 1
ATOM 692 C CA . ASP A 1 87 ? -2.686 2.878 -5.026 1.00 95.19 87 ASP A CA 1
ATOM 693 C C . ASP A 1 87 ? -1.301 3.173 -5.639 1.00 95.19 87 ASP A C 1
ATOM 695 O O . ASP A 1 87 ? -0.243 2.756 -5.170 1.00 95.19 87 ASP A O 1
ATOM 699 N N . THR A 1 88 ? -1.293 3.804 -6.812 1.00 97.00 88 THR A N 1
ATOM 700 C CA . THR A 1 88 ? -0.059 4.141 -7.530 1.00 97.00 88 THR A CA 1
ATOM 701 C C . THR A 1 88 ? 0.905 5.059 -6.764 1.00 97.00 88 THR A C 1
ATOM 703 O O . THR A 1 88 ? 2.084 5.076 -7.123 1.00 97.00 88 THR A O 1
ATOM 706 N N . SER A 1 89 ? 0.455 5.819 -5.756 1.00 96.31 89 SER A N 1
ATOM 707 C CA . SER A 1 89 ? 1.326 6.624 -4.883 1.00 96.31 89 SER A CA 1
ATOM 708 C C . SER A 1 89 ? 2.221 5.759 -3.994 1.00 96.31 89 SER A C 1
ATOM 710 O O . SER A 1 89 ? 3.300 6.215 -3.601 1.00 96.31 89 SER A O 1
ATOM 712 N N . ASP A 1 90 ? 1.850 4.494 -3.773 1.00 96.44 90 ASP A N 1
ATOM 713 C CA . ASP A 1 90 ? 2.564 3.585 -2.876 1.00 96.44 90 ASP A CA 1
ATOM 714 C C . ASP A 1 90 ? 3.776 2.894 -3.491 1.00 96.44 90 ASP A C 1
ATOM 716 O O . ASP A 1 90 ? 4.495 2.123 -2.844 1.00 96.44 90 ASP A O 1
ATOM 720 N N . VAL A 1 91 ? 4.033 3.177 -4.765 1.00 97.50 91 VAL A N 1
ATOM 721 C CA . VAL A 1 91 ? 5.126 2.584 -5.519 1.00 97.50 91 VAL A CA 1
ATOM 722 C C . VAL A 1 91 ? 5.948 3.680 -6.174 1.00 97.50 91 VAL A C 1
ATOM 724 O O . VAL A 1 91 ? 5.462 4.480 -6.970 1.00 97.50 91 VAL A O 1
ATOM 727 N N . ILE A 1 92 ? 7.250 3.667 -5.902 1.00 98.19 92 ILE A N 1
ATOM 728 C CA . ILE A 1 92 ? 8.202 4.584 -6.527 1.00 98.19 92 ILE A CA 1
ATOM 729 C C . ILE A 1 92 ? 9.137 3.777 -7.418 1.00 98.19 92 ILE A C 1
ATOM 731 O O . ILE A 1 92 ? 9.903 2.945 -6.932 1.00 98.19 92 ILE A O 1
ATOM 735 N N . VAL A 1 93 ? 9.102 4.050 -8.722 1.00 98.12 93 VAL A N 1
ATOM 736 C CA . VAL A 1 93 ? 9.946 3.374 -9.713 1.00 98.12 93 VAL A CA 1
ATOM 737 C C . VAL A 1 93 ? 11.038 4.320 -10.196 1.00 98.12 93 VAL A C 1
ATOM 739 O O . VAL A 1 93 ? 10.762 5.374 -10.769 1.00 98.12 93 VAL A O 1
ATOM 742 N N . TYR A 1 94 ? 12.285 3.919 -9.981 1.00 98.25 94 TYR A N 1
ATOM 743 C CA . TYR A 1 94 ? 13.478 4.632 -10.416 1.00 98.25 94 TYR A CA 1
ATOM 744 C C . TYR A 1 94 ? 14.017 4.002 -11.694 1.00 98.25 94 TYR A C 1
ATOM 746 O O . TYR A 1 94 ? 14.165 2.781 -11.773 1.00 98.25 94 TYR A O 1
ATOM 754 N N . LEU A 1 95 ? 14.358 4.847 -12.661 1.00 97.38 95 LEU A N 1
ATOM 755 C CA . LEU A 1 95 ? 15.062 4.484 -13.883 1.00 97.38 95 LEU A CA 1
ATOM 756 C C . LEU A 1 95 ? 16.449 5.113 -13.848 1.00 97.38 95 LEU A C 1
ATOM 758 O O . LEU A 1 95 ? 16.562 6.324 -13.650 1.00 97.38 95 LEU A O 1
ATOM 762 N N . VAL A 1 96 ? 17.483 4.317 -14.086 1.00 96.88 96 VAL A N 1
ATOM 763 C CA . VAL A 1 96 ? 18.856 4.799 -14.248 1.00 96.88 96 VAL A CA 1
ATOM 764 C C . VAL A 1 96 ? 19.285 4.520 -15.679 1.00 96.88 96 VAL A C 1
ATOM 766 O O . VAL A 1 96 ? 19.217 3.383 -16.141 1.00 96.88 96 VAL A O 1
ATOM 769 N N . ASP A 1 97 ? 19.676 5.562 -16.407 1.00 94.38 97 ASP A N 1
ATOM 770 C CA . ASP A 1 97 ? 20.148 5.404 -17.781 1.00 94.38 97 ASP A CA 1
ATOM 771 C C . ASP A 1 97 ? 21.605 4.910 -17.848 1.00 94.38 97 ASP A C 1
ATOM 773 O O . ASP A 1 97 ? 22.327 4.856 -16.851 1.00 94.38 97 ASP A O 1
ATOM 777 N N . LEU A 1 98 ? 22.075 4.598 -19.058 1.00 91.44 98 LEU A N 1
ATOM 778 C CA . LEU A 1 98 ? 23.453 4.147 -19.309 1.00 91.44 98 LEU A CA 1
ATOM 779 C C . LEU A 1 98 ? 24.536 5.166 -18.902 1.00 91.44 98 LEU A C 1
ATOM 781 O O . LEU A 1 98 ? 25.718 4.823 -18.857 1.00 91.44 98 LEU A O 1
ATOM 785 N N . THR A 1 99 ? 24.164 6.424 -18.650 1.00 93.88 99 THR A N 1
ATOM 786 C CA . THR A 1 99 ? 25.069 7.484 -18.185 1.00 93.88 99 THR A CA 1
ATOM 787 C C . THR A 1 99 ? 25.043 7.659 -16.664 1.00 93.88 99 THR A C 1
ATOM 789 O O . THR A 1 99 ? 25.828 8.443 -16.127 1.00 93.88 99 THR A O 1
ATOM 792 N N . GLY A 1 100 ? 24.191 6.902 -15.966 1.00 92.12 100 GLY A N 1
ATOM 793 C CA . GLY A 1 100 ? 24.011 6.953 -14.520 1.00 92.12 100 GLY A CA 1
ATOM 794 C C . GLY A 1 100 ? 23.058 8.053 -14.049 1.00 92.12 100 GLY A C 1
ATOM 795 O O . GLY A 1 100 ? 23.043 8.357 -12.855 1.00 92.12 100 GLY A O 1
ATOM 796 N N . ILE A 1 101 ? 22.291 8.679 -14.947 1.00 95.44 101 ILE A N 1
ATOM 797 C CA . ILE A 1 101 ? 21.294 9.687 -14.571 1.00 95.44 101 ILE A CA 1
ATOM 798 C C . ILE A 1 101 ? 20.022 8.976 -14.108 1.00 95.44 101 ILE A C 1
ATOM 800 O O . ILE A 1 101 ? 19.452 8.156 -14.826 1.00 95.44 101 ILE A O 1
ATOM 804 N N . GLU A 1 102 ? 19.572 9.322 -12.901 1.00 96.88 102 GLU A N 1
ATOM 805 C CA . GLU A 1 102 ? 18.349 8.794 -12.299 1.00 96.88 102 GLU A CA 1
ATOM 806 C C . GLU A 1 102 ? 17.132 9.665 -12.647 1.00 96.88 102 GLU A C 1
ATOM 808 O O . GLU A 1 102 ? 17.188 10.897 -12.620 1.00 96.88 102 GLU A O 1
ATOM 813 N N . SER A 1 103 ? 16.008 9.015 -12.934 1.00 96.94 103 SER A N 1
ATOM 814 C CA . SER A 1 103 ? 14.696 9.634 -13.125 1.00 96.94 103 SER A CA 1
ATOM 815 C C . SER A 1 103 ? 13.594 8.759 -12.520 1.00 96.94 103 SER A C 1
ATOM 817 O O . SER A 1 103 ? 13.822 7.590 -12.211 1.00 96.94 103 SER A O 1
ATOM 819 N N . LEU A 1 104 ? 12.398 9.322 -12.328 1.00 97.50 104 LEU A N 1
ATOM 820 C CA . LEU A 1 104 ? 11.229 8.575 -11.862 1.00 97.50 104 LEU A CA 1
ATOM 821 C C . LEU A 1 104 ? 10.349 8.180 -13.046 1.00 97.50 104 LEU A C 1
ATOM 823 O O . LEU A 1 104 ? 10.026 9.023 -13.886 1.00 97.50 104 LEU A O 1
ATOM 827 N N . ALA A 1 105 ? 9.928 6.918 -13.089 1.00 97.38 105 ALA A N 1
ATOM 828 C CA . ALA A 1 105 ? 8.883 6.487 -14.005 1.00 97.38 105 ALA A CA 1
ATOM 829 C C . ALA A 1 105 ? 7.503 6.838 -13.440 1.00 97.38 105 ALA A C 1
ATOM 831 O O . ALA A 1 105 ? 7.266 6.767 -12.235 1.00 97.38 105 ALA A O 1
ATOM 832 N N . THR A 1 106 ? 6.563 7.175 -14.321 1.00 97.81 106 THR A N 1
ATOM 833 C CA . THR A 1 106 ? 5.161 7.348 -13.936 1.00 97.81 106 THR A CA 1
ATOM 834 C C . THR A 1 106 ? 4.459 5.994 -13.955 1.00 97.81 106 THR A C 1
ATOM 836 O O . THR A 1 106 ? 4.305 5.396 -15.026 1.00 97.81 106 THR A O 1
ATOM 839 N N . VAL A 1 107 ? 4.019 5.538 -12.784 1.00 98.12 107 VAL A N 1
ATOM 840 C CA . VAL A 1 107 ? 3.167 4.355 -12.605 1.00 98.12 107 VAL A CA 1
ATOM 841 C C . VAL A 1 107 ? 1.742 4.699 -13.048 1.00 98.12 107 VAL A C 1
ATOM 843 O O . VAL A 1 107 ? 1.219 5.754 -12.703 1.00 98.12 107 VAL A O 1
ATOM 846 N N . SER A 1 108 ? 1.133 3.847 -13.871 1.00 98.06 108 SER A N 1
ATOM 847 C CA . SER A 1 108 ? -0.220 4.030 -14.413 1.00 98.06 108 SER A CA 1
ATOM 848 C C . SER A 1 108 ? -1.264 3.145 -13.738 1.00 98.06 108 SER A C 1
ATOM 850 O O . SER A 1 108 ? -2.438 3.508 -13.717 1.00 98.06 108 SER A O 1
ATOM 852 N N . ALA A 1 109 ? -0.850 1.996 -13.205 1.00 97.62 109 ALA A N 1
ATOM 853 C CA . ALA A 1 109 ? -1.700 1.092 -12.443 1.00 97.62 109 ALA A CA 1
ATOM 854 C C . ALA A 1 109 ? -0.850 0.163 -11.574 1.00 97.62 109 ALA A C 1
ATOM 856 O O . ALA A 1 109 ? 0.286 -0.162 -11.934 1.00 97.62 109 ALA A O 1
ATOM 857 N N . ILE A 1 110 ? -1.441 -0.322 -10.487 1.00 97.00 110 ILE A N 1
ATOM 858 C CA . ILE A 1 110 ? -0.903 -1.418 -9.685 1.00 97.00 110 ILE A CA 1
ATOM 859 C C . ILE A 1 110 ? -1.968 -2.504 -9.501 1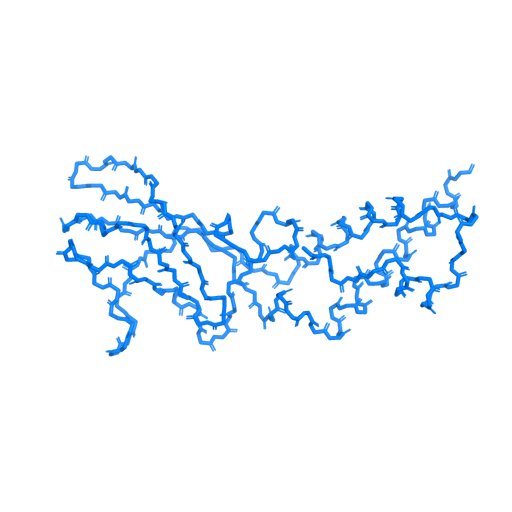.00 97.00 110 ILE A C 1
ATOM 861 O O . ILE A 1 110 ? -3.164 -2.224 -9.568 1.00 97.00 110 ILE A O 1
ATOM 865 N N . ASP A 1 111 ? -1.516 -3.735 -9.300 1.00 95.75 111 ASP A N 1
ATOM 866 C CA . ASP A 1 111 ? -2.313 -4.851 -8.795 1.00 95.75 111 ASP A CA 1
ATOM 867 C C . ASP A 1 111 ? -1.649 -5.296 -7.492 1.00 95.75 111 ASP A C 1
ATOM 869 O O . ASP A 1 111 ? -0.542 -5.850 -7.510 1.00 95.75 111 ASP A O 1
ATOM 873 N N . HIS A 1 112 ? -2.276 -4.955 -6.367 1.00 93.44 112 HIS A N 1
ATOM 874 C CA . HIS A 1 112 ? -1.682 -5.181 -5.054 1.00 93.44 112 HIS A CA 1
ATOM 875 C C . HIS A 1 112 ? -1.606 -6.664 -4.688 1.00 93.44 112 HIS A C 1
ATOM 877 O O . HIS A 1 112 ? -0.688 -7.048 -3.965 1.00 93.44 112 HIS A O 1
ATOM 883 N N . ASP A 1 113 ? -2.506 -7.490 -5.230 1.00 93.44 113 ASP A N 1
ATOM 884 C CA . ASP A 1 113 ? -2.562 -8.932 -4.981 1.00 93.44 113 ASP A CA 1
ATOM 885 C C . ASP A 1 113 ? -1.447 -9.681 -5.705 1.00 93.44 113 ASP A C 1
ATOM 887 O O . ASP A 1 113 ? -0.837 -10.591 -5.150 1.00 93.44 113 ASP A O 1
ATOM 891 N N . ASP A 1 114 ? -1.161 -9.288 -6.945 1.00 92.88 114 ASP A N 1
ATOM 892 C CA . ASP A 1 114 ? -0.182 -9.977 -7.793 1.00 92.88 114 ASP A CA 1
ATOM 893 C C . ASP A 1 114 ? 1.215 -9.325 -7.744 1.00 92.88 114 ASP A C 1
ATOM 895 O O . ASP A 1 114 ? 2.135 -9.733 -8.462 1.00 92.88 114 ASP A O 1
ATOM 899 N N . GLY A 1 115 ? 1.378 -8.270 -6.934 1.00 94.88 115 GLY A N 1
ATOM 900 C CA . GLY A 1 115 ? 2.616 -7.496 -6.840 1.00 94.88 115 GLY A CA 1
ATOM 901 C C . GLY A 1 115 ? 3.014 -6.831 -8.162 1.00 94.88 115 GLY A C 1
ATOM 902 O O . GLY A 1 115 ? 4.205 -6.648 -8.437 1.00 94.88 115 GLY A O 1
ATOM 903 N N . LYS A 1 116 ? 2.028 -6.533 -9.016 1.00 96.69 116 LYS A N 1
ATOM 904 C CA . LYS A 1 116 ? 2.218 -6.068 -10.393 1.00 96.69 116 LYS A CA 1
ATOM 905 C C . LYS A 1 116 ? 2.149 -4.552 -10.462 1.00 96.69 116 LYS A C 1
ATOM 907 O O . LYS A 1 116 ? 1.244 -3.920 -9.928 1.00 96.69 116 LYS A O 1
ATOM 912 N N . ILE A 1 117 ? 3.061 -3.973 -11.223 1.00 98.19 117 ILE A N 1
ATOM 913 C CA . ILE A 1 117 ? 3.214 -2.539 -11.427 1.00 98.19 117 ILE A CA 1
ATOM 914 C C . ILE A 1 117 ? 3.213 -2.292 -12.930 1.00 98.19 117 ILE A C 1
ATOM 916 O O . ILE A 1 117 ? 3.985 -2.893 -13.675 1.00 98.19 117 ILE A O 1
ATOM 920 N N . THR A 1 118 ? 2.339 -1.405 -13.391 1.00 98.25 118 THR A N 1
ATOM 921 C CA . THR A 1 118 ? 2.272 -0.995 -14.795 1.00 98.25 118 THR A CA 1
ATOM 922 C C . THR A 1 118 ? 2.762 0.438 -14.912 1.00 98.25 118 THR A C 1
ATOM 924 O O . THR A 1 118 ? 2.250 1.334 -14.247 1.00 98.25 118 THR A O 1
ATOM 927 N N . LEU A 1 119 ? 3.753 0.672 -15.765 1.00 98.25 119 LEU A N 1
ATOM 928 C CA . LEU A 1 119 ? 4.240 2.005 -16.099 1.00 98.25 119 LEU A CA 1
ATOM 929 C C . LEU A 1 119 ? 3.397 2.619 -17.220 1.00 98.25 119 LEU A C 1
ATOM 931 O O . LEU A 1 119 ? 2.819 1.929 -18.059 1.00 98.25 119 LEU A O 1
ATOM 935 N N . SER A 1 120 ? 3.324 3.945 -17.246 1.00 97.81 120 SER A N 1
ATOM 936 C CA . SER A 1 120 ? 2.651 4.698 -18.316 1.00 97.81 120 SER A CA 1
ATOM 937 C C . SER A 1 120 ? 3.374 4.610 -19.666 1.00 97.81 120 SER A C 1
ATOM 939 O O . SER A 1 120 ? 2.740 4.747 -20.712 1.00 97.81 120 SER A O 1
ATOM 941 N N . SER A 1 121 ? 4.685 4.360 -19.654 1.00 97.06 121 SER A N 1
ATOM 942 C CA . SER A 1 121 ? 5.518 4.157 -20.837 1.00 97.06 121 SER A CA 1
ATOM 943 C C . SER A 1 121 ? 6.618 3.135 -20.559 1.00 97.06 121 SER A C 1
ATOM 945 O O . SER A 1 121 ? 7.066 2.978 -19.422 1.00 97.06 121 SER A O 1
ATOM 947 N N . ALA A 1 122 ? 7.039 2.427 -21.608 1.00 96.75 122 ALA A N 1
ATOM 948 C CA . ALA A 1 122 ? 8.123 1.462 -21.515 1.00 96.75 122 ALA A CA 1
ATOM 949 C C . ALA A 1 122 ? 9.461 2.193 -21.281 1.00 96.75 122 ALA A C 1
ATOM 951 O O . ALA A 1 122 ? 9.775 3.134 -22.024 1.00 96.75 122 ALA A O 1
ATOM 952 N N . PRO A 1 123 ? 10.263 1.790 -20.282 1.00 95.19 123 PRO A N 1
ATOM 953 C CA . PRO A 1 123 ? 11.622 2.285 -20.103 1.00 95.19 123 PRO A CA 1
ATOM 954 C C . PRO A 1 123 ? 12.490 1.941 -21.311 1.00 95.19 123 PRO A C 1
ATOM 956 O O . PRO A 1 123 ? 12.323 0.887 -21.919 1.00 95.19 123 PRO A O 1
ATOM 959 N N . ALA A 1 124 ? 13.441 2.812 -21.652 1.00 93.94 124 ALA A N 1
ATOM 960 C CA . ALA A 1 124 ? 14.363 2.546 -22.749 1.00 93.94 124 ALA A CA 1
ATOM 961 C C . ALA A 1 124 ? 15.191 1.276 -22.485 1.00 93.94 124 ALA A C 1
ATOM 963 O O . ALA A 1 124 ? 15.584 0.996 -21.352 1.00 93.94 124 ALA A O 1
ATOM 964 N N . SER A 1 125 ? 15.485 0.525 -23.550 1.00 92.56 125 SER A N 1
ATOM 965 C CA . SER A 1 125 ? 16.358 -0.647 -23.463 1.00 92.56 125 SER A CA 1
ATOM 966 C C . SER A 1 125 ? 17.718 -0.263 -22.876 1.00 92.56 125 SER A C 1
ATOM 968 O O . SER A 1 125 ? 18.340 0.703 -23.320 1.00 92.56 125 SER A O 1
ATOM 970 N N . GLY A 1 126 ? 18.203 -1.069 -21.932 1.00 88.94 126 GLY A N 1
ATOM 971 C CA . GLY A 1 126 ? 19.485 -0.847 -21.257 1.00 88.94 126 GLY A CA 1
ATOM 972 C C . GLY A 1 126 ? 19.431 0.109 -20.063 1.00 88.94 126 GLY A C 1
ATOM 973 O O . GLY A 1 126 ? 20.476 0.347 -19.466 1.00 88.94 126 GLY A O 1
ATOM 974 N N . ASN A 1 127 ? 18.259 0.637 -19.701 1.00 93.75 127 ASN A N 1
ATOM 975 C CA . ASN A 1 127 ? 18.082 1.280 -18.401 1.00 93.75 127 ASN A CA 1
ATOM 976 C C . ASN A 1 127 ? 18.068 0.230 -17.282 1.00 93.75 127 ASN A C 1
ATOM 978 O O . ASN A 1 127 ? 17.529 -0.861 -17.464 1.00 93.75 127 ASN A O 1
ATOM 982 N N . ASP A 1 128 ? 18.565 0.601 -16.106 1.00 95.19 128 ASP A N 1
ATOM 983 C CA . ASP A 1 128 ? 18.341 -0.156 -14.877 1.00 95.19 128 ASP A CA 1
ATOM 984 C C . ASP A 1 128 ? 17.059 0.335 -14.198 1.00 95.19 128 ASP A C 1
AT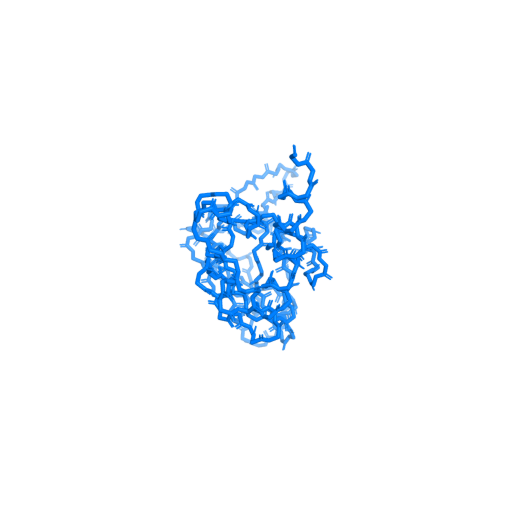OM 986 O O . ASP A 1 128 ? 16.769 1.537 -14.176 1.00 95.19 128 ASP A O 1
ATOM 990 N N . ILE A 1 129 ? 16.293 -0.591 -13.619 1.00 96.81 129 ILE A N 1
ATOM 991 C CA . ILE A 1 129 ? 15.053 -0.281 -12.902 1.00 96.81 129 ILE A CA 1
ATOM 992 C C . ILE A 1 129 ? 15.174 -0.754 -11.459 1.00 96.81 129 ILE A C 1
ATOM 994 O O . ILE A 1 129 ? 15.576 -1.889 -11.188 1.00 96.81 129 ILE A O 1
ATOM 998 N N . SER A 1 130 ? 14.785 0.111 -10.524 1.00 97.38 130 SER A N 1
ATOM 999 C CA . SER A 1 130 ? 14.594 -0.273 -9.126 1.00 97.38 130 SER A CA 1
ATOM 1000 C C . SER A 1 130 ? 13.288 0.276 -8.569 1.00 97.38 130 SER A C 1
ATOM 1002 O O . SER A 1 130 ? 12.817 1.330 -8.994 1.00 97.38 130 SER A O 1
ATOM 1004 N N . ILE A 1 131 ? 12.693 -0.448 -7.626 1.00 97.81 131 ILE A N 1
ATOM 1005 C CA . ILE A 1 131 ? 11.356 -0.164 -7.103 1.00 97.81 131 ILE A CA 1
ATOM 1006 C C . ILE A 1 131 ? 11.430 -0.032 -5.583 1.00 97.81 131 ILE A C 1
ATOM 1008 O O . ILE A 1 131 ? 12.001 -0.879 -4.897 1.00 97.81 131 ILE A O 1
ATOM 1012 N N . THR A 1 132 ? 10.854 1.039 -5.050 1.00 98.19 132 THR A N 1
ATOM 1013 C CA . THR A 1 132 ? 10.567 1.182 -3.620 1.00 98.19 132 THR A CA 1
ATOM 1014 C C . THR A 1 132 ? 9.077 0.980 -3.409 1.00 98.19 132 THR A C 1
ATOM 1016 O O . THR A 1 132 ? 8.274 1.625 -4.079 1.00 98.19 132 THR A O 1
ATOM 1019 N N . TYR A 1 133 ? 8.732 0.097 -2.481 1.00 97.25 133 TYR A N 1
ATOM 1020 C CA . TYR A 1 133 ? 7.359 -0.266 -2.149 1.00 97.25 133 TYR A CA 1
ATOM 1021 C C . TYR A 1 133 ? 7.291 -0.774 -0.707 1.00 97.25 133 TYR A C 1
ATOM 1023 O O . TYR A 1 133 ? 8.317 -0.973 -0.043 1.00 97.25 133 TYR A O 1
ATOM 1031 N N . THR A 1 134 ? 6.080 -1.009 -0.229 1.00 96.31 134 THR A N 1
ATOM 1032 C CA . THR A 1 134 ? 5.828 -1.658 1.052 1.00 96.31 134 THR A CA 1
ATOM 1033 C C . THR A 1 134 ? 5.344 -3.084 0.807 1.00 96.31 134 THR A C 1
ATOM 1035 O O . THR A 1 134 ? 4.441 -3.296 0.010 1.00 96.31 134 THR A O 1
ATOM 1038 N N . ALA A 1 135 ? 5.959 -4.072 1.456 1.00 95.81 135 ALA A N 1
ATOM 1039 C CA . ALA A 1 135 ? 5.508 -5.459 1.439 1.00 95.81 135 ALA A CA 1
ATOM 1040 C C . ALA A 1 135 ? 4.593 -5.702 2.646 1.00 95.81 135 ALA A C 1
ATOM 1042 O O . ALA A 1 135 ? 5.060 -5.655 3.793 1.00 95.81 135 ALA A O 1
ATOM 1043 N N . ALA A 1 136 ? 3.312 -5.959 2.385 1.00 94.31 136 ALA A N 1
ATOM 1044 C CA . ALA A 1 136 ? 2.303 -6.211 3.405 1.00 94.31 136 ALA A CA 1
ATOM 1045 C C . ALA A 1 136 ? 2.003 -7.719 3.506 1.00 94.31 136 ALA A C 1
ATOM 1047 O O . ALA A 1 136 ? 1.727 -8.363 2.493 1.00 94.31 136 ALA A O 1
ATOM 1048 N N . PRO A 1 137 ? 2.070 -8.338 4.701 1.00 92.00 137 PRO A N 1
ATOM 1049 C CA . PRO A 1 137 ? 1.785 -9.771 4.875 1.00 92.00 137 PRO A CA 1
ATOM 1050 C C . PRO A 1 137 ? 0.288 -10.114 4.750 1.00 92.00 137 PRO A C 1
ATOM 1052 O O . PRO A 1 137 ? -0.102 -11.279 4.811 1.00 92.00 137 PRO A O 1
ATOM 1055 N N . VAL A 1 138 ? -0.551 -9.091 4.638 1.00 90.00 138 VAL A N 1
ATOM 1056 C CA . VAL A 1 138 ? -2.012 -9.114 4.611 1.00 90.00 138 VAL A CA 1
ATOM 1057 C C . VAL A 1 138 ? -2.480 -8.058 3.617 1.00 90.00 138 VAL A C 1
ATOM 1059 O O . VAL A 1 138 ? -1.813 -7.038 3.468 1.00 90.00 138 VAL A O 1
ATOM 1062 N N . ASP A 1 139 ? -3.607 -8.295 2.952 1.00 89.44 139 ASP A N 1
ATOM 1063 C CA . ASP A 1 139 ? -4.187 -7.302 2.050 1.00 89.44 139 ASP A CA 1
ATOM 1064 C C . ASP A 1 139 ? -4.754 -6.127 2.863 1.00 89.44 139 ASP A C 1
ATOM 1066 O O . ASP A 1 139 ? -5.638 -6.295 3.710 1.00 89.44 139 ASP A O 1
ATOM 1070 N N . GLU A 1 140 ? -4.224 -4.934 2.618 1.00 88.25 140 GLU A N 1
ATOM 1071 C CA . GLU A 1 140 ? -4.636 -3.700 3.286 1.00 88.25 140 GLU A CA 1
ATOM 1072 C C . GLU A 1 140 ? -5.852 -3.053 2.616 1.00 88.25 140 GLU A C 1
ATOM 1074 O O . GLU A 1 140 ? -6.595 -2.328 3.281 1.00 88.25 140 GLU A O 1
ATOM 1079 N N . SER A 1 141 ? -6.126 -3.387 1.351 1.00 83.56 141 SER A N 1
ATOM 1080 C CA . SER A 1 141 ? -7.353 -2.993 0.647 1.00 83.56 141 SER A CA 1
ATOM 1081 C C . SER A 1 141 ? -8.576 -3.731 1.198 1.00 83.56 141 SER A C 1
ATOM 1083 O O . SER A 1 141 ? -9.683 -3.181 1.235 1.00 83.56 141 SER A O 1
ATOM 1085 N N . THR A 1 142 ? -8.376 -4.960 1.689 1.00 85.31 142 THR A N 1
ATOM 1086 C CA . THR A 1 142 ? -9.397 -5.782 2.357 1.00 85.31 142 THR A CA 1
ATOM 1087 C C . THR A 1 142 ? -8.920 -6.226 3.748 1.00 85.31 142 THR A C 1
ATOM 1089 O O . THR A 1 142 ? -8.624 -7.407 3.953 1.00 85.31 142 THR A O 1
ATOM 1092 N N . PRO A 1 143 ? -8.878 -5.315 4.744 1.00 80.00 143 PRO A N 1
ATOM 1093 C CA . PRO A 1 143 ? -8.221 -5.582 6.019 1.00 80.00 143 PRO A CA 1
ATOM 1094 C C . PRO A 1 143 ? -8.770 -6.819 6.732 1.00 80.00 143 PRO A C 1
ATOM 1096 O O . PRO A 1 143 ? -9.983 -6.951 6.941 1.00 80.00 143 PRO A O 1
ATOM 1099 N N . ASP A 1 144 ? -7.864 -7.687 7.190 1.00 87.38 144 ASP A N 1
ATOM 1100 C CA . ASP A 1 144 ? -8.221 -8.831 8.027 1.00 87.38 144 ASP A CA 1
ATOM 1101 C C . ASP A 1 144 ? -8.955 -8.375 9.304 1.00 87.38 144 ASP A C 1
ATOM 1103 O O . ASP A 1 144 ? -8.666 -7.328 9.899 1.00 87.38 144 ASP A O 1
ATOM 1107 N N . ASN A 1 145 ? -9.906 -9.189 9.770 1.00 89.88 145 ASN A N 1
ATOM 1108 C CA . ASN A 1 145 ? -10.709 -8.873 10.952 1.00 89.88 145 ASN A CA 1
ATOM 1109 C C . ASN A 1 145 ? -9.858 -8.630 12.212 1.00 89.88 145 ASN A C 1
ATOM 1111 O O . ASN A 1 145 ? -10.258 -7.840 13.071 1.00 89.88 145 ASN A O 1
ATOM 1115 N N . LEU A 1 146 ? -8.697 -9.279 12.339 1.00 91.12 146 LEU A N 1
ATOM 1116 C CA . LEU A 1 146 ? -7.770 -9.072 13.450 1.00 91.12 146 LEU A CA 1
ATOM 1117 C C . LEU A 1 146 ? -7.077 -7.712 13.370 1.00 91.12 146 LEU A C 1
ATOM 1119 O O . LEU A 1 146 ? -6.904 -7.072 14.405 1.00 91.12 146 LEU A O 1
ATOM 1123 N N . ILE A 1 147 ? -6.739 -7.235 12.172 1.00 90.75 147 ILE A N 1
ATOM 1124 C CA . ILE A 1 147 ? -6.137 -5.906 11.969 1.00 90.75 147 ILE A CA 1
ATOM 1125 C C . ILE A 1 147 ? -7.167 -4.826 12.254 1.00 90.75 147 ILE A C 1
ATOM 1127 O O . ILE A 1 147 ? -6.896 -3.878 12.991 1.00 90.75 147 ILE A O 1
ATOM 1131 N N . LYS A 1 148 ? -8.395 -5.020 11.770 1.00 91.12 148 LYS A N 1
ATOM 1132 C CA . LYS A 1 148 ? -9.524 -4.155 12.109 1.00 91.12 148 LYS A CA 1
ATOM 1133 C C . LYS A 1 148 ? -9.761 -4.087 13.618 1.00 91.12 148 LYS A C 1
ATOM 1135 O O . LYS A 1 148 ? -9.988 -2.998 14.155 1.00 91.12 148 LYS A O 1
ATOM 1140 N N . LEU A 1 149 ? -9.697 -5.224 14.316 1.00 92.50 149 LEU A N 1
ATOM 1141 C CA . LEU A 1 149 ? -9.826 -5.275 15.773 1.00 92.50 149 LEU A CA 1
ATOM 1142 C C . LEU A 1 149 ? -8.655 -4.572 16.471 1.00 92.50 149 LEU A C 1
ATOM 1144 O O . LEU A 1 149 ? -8.895 -3.783 17.382 1.00 92.50 149 LEU A O 1
ATOM 1148 N N . ALA A 1 150 ? -7.418 -4.810 16.035 1.00 93.19 150 ALA A N 1
ATOM 1149 C CA . ALA A 1 150 ? -6.228 -4.169 16.587 1.00 93.19 150 ALA A CA 1
ATOM 1150 C C . ALA A 1 150 ? -6.281 -2.643 16.421 1.00 93.19 150 ALA A C 1
ATOM 1152 O O . ALA A 1 150 ? -6.057 -1.914 17.387 1.00 93.19 150 ALA A O 1
ATOM 1153 N N . CYS A 1 151 ? -6.671 -2.161 15.235 1.00 93.62 151 CYS A N 1
ATOM 1154 C CA . CYS A 1 151 ? -6.872 -0.737 14.968 1.00 93.62 151 CYS A CA 1
ATOM 1155 C C . CYS A 1 151 ? -7.951 -0.175 15.894 1.00 93.62 151 CYS A C 1
ATOM 1157 O O . CYS A 1 151 ? -7.733 0.828 16.572 1.00 93.62 151 CYS A O 1
ATOM 1159 N N . SER A 1 152 ? -9.064 -0.901 16.040 1.00 94.56 152 SER A N 1
ATOM 1160 C CA . SER A 1 152 ? -10.157 -0.480 16.914 1.00 94.56 152 SER A CA 1
ATOM 1161 C C . SER A 1 152 ? -9.738 -0.372 18.384 1.00 94.56 152 SER A C 1
ATOM 1163 O O . SER A 1 152 ? -10.080 0.595 19.066 1.00 94.56 152 SER A O 1
ATOM 1165 N N . GLN A 1 153 ? -8.968 -1.342 18.877 1.00 94.88 153 GLN A N 1
ATOM 1166 C CA . GLN A 1 153 ? -8.460 -1.362 20.249 1.00 94.88 153 GLN A CA 1
ATOM 1167 C C . GLN A 1 153 ? -7.454 -0.239 20.507 1.00 94.88 153 GLN A C 1
ATOM 1169 O O . GLN A 1 153 ? -7.553 0.448 21.527 1.00 94.88 153 GLN A O 1
ATOM 1174 N N . LEU A 1 154 ? -6.517 -0.022 19.581 1.00 95.31 154 LEU A N 1
ATOM 1175 C CA . LEU A 1 154 ? -5.522 1.040 19.686 1.00 95.31 154 LEU A CA 1
ATOM 1176 C C . LEU A 1 154 ? -6.188 2.420 19.666 1.00 95.31 154 LEU A C 1
ATOM 1178 O O . LEU A 1 154 ? -5.937 3.236 20.552 1.00 95.31 154 LEU A O 1
ATOM 1182 N N . THR A 1 155 ? -7.097 2.667 18.720 1.00 95.69 155 THR A N 1
ATOM 1183 C CA . THR A 1 155 ? -7.862 3.917 18.668 1.00 95.69 155 THR A CA 1
ATOM 1184 C C . THR A 1 155 ? -8.676 4.138 19.942 1.00 95.69 155 THR A C 1
ATOM 1186 O O . THR A 1 155 ? -8.670 5.250 20.469 1.00 95.69 155 THR A O 1
ATOM 1189 N N . ALA A 1 156 ? -9.352 3.111 20.470 1.00 94.81 156 ALA A N 1
ATOM 1190 C CA . ALA A 1 156 ? -10.108 3.232 21.717 1.00 94.81 156 ALA A CA 1
ATOM 1191 C C . ALA A 1 156 ? -9.202 3.619 22.899 1.00 94.81 156 ALA A C 1
ATOM 1193 O O . ALA A 1 156 ? -9.531 4.537 23.650 1.00 94.81 156 ALA A O 1
ATOM 1194 N N . ALA A 1 157 ? -8.037 2.981 23.036 1.00 94.38 157 ALA A N 1
ATOM 1195 C CA . ALA A 1 157 ? -7.068 3.304 24.085 1.00 94.38 157 ALA A CA 1
ATOM 1196 C C . ALA A 1 157 ? -6.555 4.753 23.981 1.00 94.38 157 ALA A C 1
ATOM 1198 O O . ALA A 1 157 ? -6.471 5.469 24.986 1.00 94.38 157 ALA A O 1
ATOM 1199 N N . LEU A 1 158 ? -6.265 5.216 22.762 1.00 94.38 158 LEU A N 1
ATOM 1200 C CA . LEU A 1 158 ? -5.880 6.604 22.499 1.00 94.38 158 LEU A CA 1
ATOM 1201 C C . LEU A 1 158 ? -7.017 7.583 22.826 1.00 94.38 158 LEU A C 1
ATOM 1203 O O . LEU A 1 158 ? -6.769 8.649 23.392 1.00 94.38 158 LEU A O 1
ATOM 1207 N N . ALA A 1 159 ? -8.263 7.223 22.509 1.00 93.94 159 ALA A N 1
ATOM 1208 C CA . ALA A 1 159 ? -9.434 8.044 22.792 1.00 93.94 159 ALA A CA 1
ATOM 1209 C C . ALA A 1 159 ? -9.654 8.219 24.300 1.00 93.94 159 ALA A C 1
ATOM 1211 O O . ALA A 1 159 ? -9.798 9.356 24.747 1.00 93.94 159 ALA A O 1
ATOM 1212 N N . PHE A 1 160 ? -9.595 7.138 25.087 1.00 92.88 160 PHE A N 1
ATOM 1213 C CA . PHE A 1 160 ? -9.687 7.223 26.550 1.00 92.88 160 PHE A CA 1
ATOM 1214 C C . PHE A 1 160 ? -8.562 8.078 27.142 1.00 92.88 160 PHE A C 1
ATOM 1216 O O . PHE A 1 160 ? -8.832 8.976 27.932 1.00 92.88 160 PHE A O 1
ATOM 1223 N N . THR A 1 161 ? -7.325 7.911 26.664 1.00 90.44 161 THR A N 1
ATOM 1224 C CA . THR A 1 161 ? -6.189 8.743 27.103 1.00 90.44 161 THR A CA 1
ATOM 1225 C C . THR A 1 161 ? -6.423 10.233 26.814 1.00 90.44 161 THR A C 1
ATOM 1227 O O . THR A 1 161 ? -6.103 11.088 27.637 1.00 90.44 161 THR A O 1
ATOM 1230 N N . LYS A 1 162 ? -6.998 10.569 25.652 1.00 83.06 162 LYS A N 1
ATOM 1231 C CA . LYS A 1 162 ? -7.308 11.956 25.267 1.00 83.06 162 LYS A CA 1
ATOM 1232 C C . LYS A 1 162 ? -8.469 12.550 26.070 1.00 83.06 162 LYS A C 1
ATOM 1234 O O . LYS A 1 162 ? -8.480 13.761 26.282 1.00 83.06 162 LYS A O 1
ATOM 1239 N N . ILE A 1 163 ? -9.447 11.735 26.464 1.00 75.62 163 ILE A N 1
ATOM 1240 C CA . ILE A 1 163 ? -10.575 12.160 27.303 1.00 75.62 163 ILE A CA 1
ATOM 1241 C C . ILE A 1 163 ? -10.091 12.424 28.731 1.00 75.62 163 ILE A C 1
ATOM 1243 O O . ILE A 1 163 ? -10.345 13.505 29.248 1.00 75.62 163 ILE A O 1
ATOM 1247 N N . ASP A 1 164 ? -9.338 11.493 29.320 1.00 67.94 164 ASP A N 1
ATOM 1248 C CA . ASP A 1 164 ? -8.865 11.576 30.710 1.00 67.94 164 ASP A CA 1
ATOM 1249 C C . ASP A 1 164 ? -7.796 12.659 30.931 1.00 67.94 164 ASP A C 1
ATOM 1251 O O . ASP A 1 164 ? -7.574 13.104 32.055 1.00 67.94 164 ASP A O 1
ATOM 1255 N N . ALA A 1 165 ? -7.114 13.092 29.866 1.00 64.44 165 ALA A N 1
ATOM 1256 C CA . ALA A 1 165 ? -6.154 14.192 29.918 1.00 64.44 165 ALA A CA 1
ATOM 1257 C C . ALA A 1 165 ? -6.802 15.595 29.959 1.00 64.44 165 ALA A C 1
ATOM 1259 O O . ALA A 1 165 ? -6.067 16.581 30.073 1.00 64.44 165 ALA A O 1
ATOM 1260 N N . LYS A 1 166 ? -8.132 15.705 29.817 1.00 55.12 166 LYS A N 1
ATOM 1261 C CA . LYS A 1 166 ? -8.885 16.969 29.913 1.00 55.12 166 LYS A CA 1
ATOM 1262 C C . LYS A 1 166 ? -9.347 17.248 31.339 1.00 55.12 166 LYS A C 1
ATOM 1264 O O . LYS A 1 166 ? -9.325 18.444 31.707 1.00 55.12 166 LYS A O 1
#

Organism: NCBI:txid1070528

pLDDT: mean 92.6, std 6.17, range [55.12, 98.25]